Protein AF-A0A958S8V3-F1 (afdb_monomer_lite)

Foldseek 3Di:
DDPQPFDDQADDAPLDDPQWDWDTDRVAIWTWDWDDDPQWIWIFTAHSNGHTPDIFTKHWPDDDDDPVFDKAWDDDDVVQWTWIDTPNDIIIIGGDDD

Secondary structure (DSSP, 8-state):
-----PPPPPPPPTTS-TTPEEEE-SS-EEEEEEEEETTEEEEEEE-TT--EEEEEEEEEEES---TTS-EEEEEEETTTEEEEEETTEEEEEEE---

pLDDT: mean 83.04, std 12.37, range [39.16, 93.0]

Sequence (98 aa):
MSLRATLLSPTKPNNIPEKSQWLSGEGAGSWFFIEFKNDFFLISRFSPTGDIECSGKFKLIDGELDFSKEYNFEHISHCQQVRIKQATAILLFERIND

Structure (mmCIF, N/CA/C/O backbone):
data_AF-A0A958S8V3-F1
#
_entry.id   AF-A0A958S8V3-F1
#
loop_
_atom_site.group_PDB
_atom_site.id
_atom_site.type_symbol
_atom_site.label_atom_id
_atom_site.label_alt_id
_atom_site.label_comp_id
_atom_site.label_asym_id
_atom_site.label_entity_id
_atom_site.label_seq_id
_atom_site.pdbx_PDB_ins_code
_atom_site.Cartn_x
_atom_site.Cartn_y
_atom_site.Cartn_z
_atom_site.occupancy
_atom_site.B_iso_or_equiv
_atom_site.auth_seq_id
_atom_site.auth_comp_id
_atom_site.auth_asym_id
_atom_site.auth_atom_id
_atom_site.pdbx_PDB_model_num
ATOM 1 N N . MET A 1 1 ? 21.649 19.942 3.500 1.00 39.16 1 MET A N 1
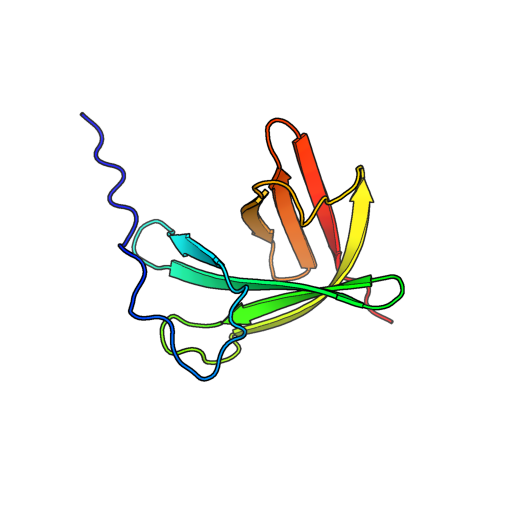ATOM 2 C CA . MET A 1 1 ? 20.274 19.944 2.957 1.00 39.16 1 MET A CA 1
ATOM 3 C C . MET A 1 1 ? 20.038 18.578 2.335 1.00 39.16 1 MET A C 1
ATOM 5 O O . MET A 1 1 ? 20.550 18.331 1.253 1.00 39.16 1 MET A O 1
ATOM 9 N N . SER A 1 2 ? 19.395 17.650 3.047 1.00 39.50 2 SER A N 1
ATOM 10 C CA . SER A 1 2 ? 19.152 16.305 2.509 1.00 39.50 2 SER A CA 1
ATOM 11 C C . SER A 1 2 ? 18.028 16.372 1.480 1.00 39.50 2 SER A C 1
ATOM 13 O O . SER A 1 2 ? 16.856 16.322 1.846 1.00 39.50 2 SER A O 1
ATOM 15 N N . LEU A 1 3 ? 18.380 16.508 0.198 1.00 44.25 3 LEU A N 1
ATOM 16 C CA . LEU A 1 3 ? 17.478 16.129 -0.883 1.00 44.25 3 LEU A CA 1
ATOM 17 C C . LEU A 1 3 ? 17.221 14.630 -0.711 1.00 44.25 3 LEU A C 1
ATOM 19 O O . LEU A 1 3 ? 18.067 13.810 -1.061 1.00 44.25 3 LEU A O 1
ATOM 23 N N . ARG A 1 4 ? 16.072 14.259 -0.144 1.00 47.50 4 ARG A N 1
ATOM 24 C CA . ARG A 1 4 ? 15.543 12.913 -0.349 1.00 47.50 4 ARG A CA 1
ATOM 25 C C . ARG A 1 4 ? 15.243 12.829 -1.839 1.00 47.50 4 ARG A C 1
ATOM 27 O O . ARG A 1 4 ? 14.224 13.338 -2.291 1.00 47.50 4 ARG A O 1
ATOM 34 N N . ALA A 1 5 ? 16.184 12.289 -2.606 1.00 46.69 5 ALA A N 1
ATOM 35 C CA . ALA A 1 5 ? 16.025 12.005 -4.022 1.00 46.69 5 ALA A CA 1
ATOM 36 C C . ALA A 1 5 ? 15.061 10.821 -4.177 1.00 46.69 5 ALA A C 1
ATOM 38 O O . ALA A 1 5 ? 15.434 9.731 -4.597 1.00 46.69 5 ALA A O 1
ATOM 39 N N . THR A 1 6 ? 13.810 11.013 -3.766 1.00 53.94 6 THR A N 1
ATOM 40 C CA . THR A 1 6 ? 12.723 10.122 -4.140 1.00 53.94 6 THR A CA 1
ATOM 41 C C . THR A 1 6 ? 12.594 10.188 -5.652 1.00 53.94 6 THR A C 1
ATOM 43 O O . THR A 1 6 ? 12.453 11.277 -6.212 1.00 53.94 6 THR A O 1
ATOM 46 N N . LEU A 1 7 ? 12.682 9.030 -6.309 1.00 61.66 7 LEU A N 1
ATOM 47 C CA . LEU A 1 7 ? 12.513 8.923 -7.755 1.00 61.66 7 LEU A CA 1
ATOM 48 C C . LEU A 1 7 ? 11.197 9.602 -8.165 1.00 61.66 7 LEU A C 1
ATOM 50 O O . LEU A 1 7 ? 10.158 9.340 -7.546 1.00 61.66 7 LEU A O 1
ATOM 54 N N . LEU A 1 8 ? 11.238 10.452 -9.197 1.00 62.81 8 LEU A N 1
ATOM 55 C CA . LEU A 1 8 ? 10.024 10.970 -9.828 1.00 62.81 8 LEU A CA 1
ATOM 56 C C . LEU A 1 8 ? 9.192 9.786 -10.330 1.00 62.81 8 LEU A C 1
ATOM 58 O O . LEU A 1 8 ? 9.751 8.804 -10.825 1.00 62.81 8 LEU A O 1
ATOM 62 N N . SER A 1 9 ? 7.869 9.869 -10.195 1.00 69.31 9 SER A N 1
ATOM 63 C CA . SER A 1 9 ? 6.991 8.830 -10.725 1.00 69.31 9 SER A CA 1
ATOM 64 C C . SER A 1 9 ? 7.189 8.714 -12.239 1.00 69.31 9 SER A C 1
ATOM 66 O O . SER A 1 9 ? 7.122 9.743 -12.921 1.00 69.31 9 SER A O 1
ATOM 68 N N . PRO A 1 10 ? 7.410 7.507 -12.785 1.00 77.19 10 PRO A N 1
ATOM 69 C CA . PRO A 1 10 ? 7.440 7.295 -14.224 1.00 77.19 10 PRO A CA 1
ATOM 70 C C . PRO A 1 10 ? 6.072 7.631 -14.827 1.00 77.19 10 PRO A C 1
ATOM 72 O O . PRO A 1 10 ? 5.078 7.805 -14.117 1.00 77.19 10 PRO A O 1
ATOM 75 N N . THR A 1 11 ? 5.995 7.703 -16.154 1.00 80.12 11 THR A N 1
ATOM 76 C CA . THR A 1 11 ? 4.701 7.771 -16.837 1.00 80.12 11 THR A CA 1
ATOM 77 C C . THR A 1 11 ? 3.854 6.579 -16.400 1.00 80.12 11 THR A C 1
ATOM 79 O O . THR A 1 11 ? 4.299 5.437 -16.506 1.00 80.12 11 THR A O 1
ATOM 82 N N . LYS A 1 12 ? 2.651 6.849 -15.877 1.00 80.75 12 LYS A N 1
ATOM 83 C CA . LYS A 1 12 ? 1.734 5.800 -15.428 1.00 80.75 12 LYS A CA 1
ATOM 84 C C . LYS A 1 12 ? 1.432 4.869 -16.610 1.00 80.75 12 LYS A C 1
ATOM 86 O O . LYS A 1 12 ? 0.942 5.355 -17.631 1.00 80.75 12 LYS A O 1
ATOM 91 N N . PRO A 1 13 ? 1.734 3.568 -16.508 1.00 84.31 13 PRO A N 1
ATOM 92 C CA . PRO A 1 13 ? 1.460 2.641 -17.591 1.00 84.31 13 PRO A CA 1
ATOM 93 C C . PRO A 1 13 ? -0.052 2.382 -17.698 1.00 84.31 13 PRO A C 1
ATOM 95 O O . PRO A 1 13 ? -0.770 2.375 -16.703 1.00 84.31 13 PRO A O 1
ATOM 98 N N . ASN A 1 14 ? -0.558 2.166 -18.915 1.00 84.31 14 ASN A N 1
ATOM 99 C CA . ASN A 1 14 ? -1.998 1.971 -19.157 1.00 84.31 14 ASN A CA 1
ATOM 100 C C . ASN A 1 14 ? -2.530 0.608 -18.671 1.00 84.31 14 ASN A C 1
ATOM 102 O O . ASN A 1 14 ? -3.731 0.365 -18.712 1.00 84.31 14 ASN A O 1
ATOM 106 N N . ASN A 1 15 ? -1.643 -0.302 -18.260 1.00 85.88 15 ASN A N 1
ATOM 107 C CA . ASN A 1 15 ? -1.990 -1.637 -17.767 1.00 85.88 15 ASN A CA 1
ATOM 108 C C . ASN A 1 15 ? -2.290 -1.668 -16.257 1.00 85.88 15 ASN A C 1
ATOM 110 O O . ASN A 1 15 ? -2.700 -2.718 -15.764 1.00 85.88 15 ASN A O 1
ATOM 114 N N . ILE A 1 16 ? -2.098 -0.561 -15.528 1.00 89.31 16 ILE A N 1
ATOM 115 C CA . ILE A 1 16 ? -2.420 -0.482 -14.100 1.00 89.31 16 ILE A CA 1
ATOM 116 C C . ILE A 1 16 ? -3.673 0.360 -13.852 1.00 89.31 16 ILE A C 1
ATOM 118 O O . ILE A 1 16 ? -3.977 1.269 -14.627 1.00 89.31 16 ILE A O 1
ATOM 122 N N . PRO A 1 17 ? -4.392 0.117 -12.744 1.00 88.38 17 PRO A N 1
ATOM 123 C CA . PRO A 1 17 ? -5.574 0.899 -12.403 1.00 88.38 17 PRO A CA 1
ATOM 124 C C . PRO A 1 17 ? -5.276 2.396 -12.251 1.00 88.38 17 PRO A C 1
ATOM 126 O O . PRO A 1 17 ? -4.250 2.784 -11.687 1.00 88.38 17 PRO A O 1
ATOM 129 N N . GLU A 1 18 ? -6.211 3.258 -12.655 1.00 83.62 18 GLU A N 1
ATOM 130 C CA . GLU A 1 18 ? -6.021 4.717 -12.614 1.00 83.62 18 GLU A CA 1
ATOM 131 C C . GLU A 1 18 ? -5.775 5.260 -11.201 1.00 83.62 18 GLU A C 1
ATOM 133 O O . GLU A 1 18 ? -4.973 6.180 -11.023 1.00 83.62 18 GLU A O 1
ATOM 138 N N . LYS A 1 19 ? -6.394 4.648 -10.183 1.00 85.38 19 LYS A N 1
ATOM 139 C CA . LYS A 1 19 ? -6.212 5.017 -8.769 1.00 85.38 19 LYS A CA 1
ATOM 140 C C . LYS A 1 19 ? -4.892 4.512 -8.169 1.00 85.38 19 LYS A C 1
ATOM 142 O O . LYS A 1 19 ? -4.682 4.661 -6.970 1.00 85.38 19 LYS A O 1
ATOM 147 N N . SER A 1 20 ? -4.011 3.910 -8.972 1.00 88.25 20 SER A N 1
ATOM 148 C CA . SER A 1 20 ? -2.688 3.498 -8.506 1.00 88.25 20 SER A CA 1
ATOM 149 C C . SER A 1 20 ? -1.852 4.718 -8.121 1.00 88.25 20 SER A C 1
ATOM 151 O O . SER A 1 20 ? -1.726 5.677 -8.891 1.00 88.25 20 SER A O 1
ATOM 153 N N . GLN A 1 21 ? -1.263 4.656 -6.934 1.00 87.94 21 GLN A N 1
ATOM 154 C CA . GLN A 1 21 ? -0.371 5.657 -6.372 1.00 87.94 21 GLN A CA 1
ATOM 155 C C . GLN A 1 21 ? 1.080 5.222 -6.543 1.00 87.94 21 GLN A C 1
ATOM 157 O O . GLN A 1 21 ? 1.412 4.051 -6.372 1.00 87.94 21 GLN A O 1
ATOM 162 N N . TRP A 1 22 ? 1.956 6.162 -6.881 1.00 87.25 22 TRP A N 1
ATOM 163 C CA . TRP A 1 22 ? 3.386 5.889 -6.936 1.00 87.25 22 TRP A CA 1
ATOM 164 C C . TRP A 1 22 ? 3.985 6.012 -5.541 1.00 87.25 22 TRP A C 1
ATOM 166 O O . TRP A 1 22 ? 3.878 7.066 -4.916 1.00 87.25 22 TRP A O 1
ATOM 176 N N . LEU A 1 23 ? 4.648 4.957 -5.076 1.00 85.50 23 LEU A N 1
ATOM 177 C CA . LEU A 1 23 ? 5.463 5.011 -3.873 1.00 85.50 23 LEU A CA 1
ATOM 178 C C . LEU A 1 23 ? 6.934 5.023 -4.279 1.00 85.50 23 LEU A C 1
ATOM 180 O O . LEU A 1 23 ? 7.482 4.013 -4.734 1.00 85.50 23 LEU A O 1
ATOM 184 N N . SER A 1 24 ? 7.566 6.180 -4.109 1.00 79.06 24 SER A N 1
ATOM 185 C CA . SER A 1 24 ? 9.003 6.339 -4.302 1.00 79.06 24 SER A CA 1
ATOM 186 C C . SER A 1 24 ? 9.760 5.754 -3.109 1.00 79.06 24 SER A C 1
ATOM 188 O O . SER A 1 24 ? 9.587 6.206 -1.980 1.00 79.06 24 SER A O 1
ATOM 190 N N . GLY A 1 25 ? 10.632 4.785 -3.359 1.00 68.00 25 GLY A N 1
ATOM 191 C CA . GLY A 1 25 ? 11.658 4.327 -2.426 1.00 68.00 25 GLY A CA 1
ATOM 192 C C . GLY A 1 25 ? 13.021 4.975 -2.698 1.00 68.00 25 GLY A C 1
ATOM 193 O O . GLY A 1 25 ? 13.193 5.790 -3.611 1.00 68.00 25 GLY A O 1
ATOM 194 N N . GLU A 1 26 ? 14.014 4.601 -1.893 1.00 57.84 26 GLU A N 1
ATOM 195 C CA . GLU A 1 26 ? 15.407 5.024 -2.060 1.00 57.84 26 GLU A CA 1
ATOM 196 C C . GLU A 1 26 ? 16.051 4.240 -3.218 1.00 57.84 26 GLU A C 1
ATOM 198 O O . GLU A 1 26 ? 16.532 3.124 -3.047 1.00 57.84 26 GLU A O 1
ATOM 203 N N . GLY A 1 27 ? 16.003 4.806 -4.430 1.00 60.22 27 GLY A N 1
ATOM 204 C CA . GLY A 1 27 ? 16.617 4.237 -5.642 1.00 60.22 27 GLY A CA 1
ATOM 205 C C . GLY A 1 27 ? 15.702 3.365 -6.514 1.00 60.22 27 GLY A C 1
ATOM 206 O O . GLY A 1 27 ? 16.075 3.030 -7.635 1.00 60.22 27 GLY A O 1
ATOM 207 N N . ALA A 1 28 ? 14.491 3.051 -6.056 1.00 71.94 28 ALA A N 1
ATOM 208 C CA . ALA A 1 28 ? 13.461 2.353 -6.828 1.00 71.94 28 ALA A CA 1
ATOM 209 C C . ALA A 1 28 ? 12.072 2.837 -6.403 1.00 71.94 28 ALA A C 1
ATOM 211 O O . ALA A 1 28 ? 11.923 3.427 -5.340 1.00 71.94 28 ALA A O 1
ATOM 212 N N . GLY A 1 29 ? 11.043 2.585 -7.204 1.00 82.50 29 GLY A N 1
ATOM 213 C CA . GLY A 1 29 ? 9.661 2.841 -6.807 1.00 82.50 29 GLY A CA 1
ATOM 214 C C . GLY A 1 29 ? 8.718 1.816 -7.410 1.00 82.50 29 GLY A C 1
ATOM 215 O O . GLY A 1 29 ? 9.091 1.046 -8.298 1.00 82.50 29 GLY A O 1
ATOM 216 N N . SER A 1 30 ? 7.502 1.764 -6.890 1.00 89.06 30 SER A N 1
ATOM 217 C CA . SER A 1 30 ? 6.474 0.848 -7.375 1.00 89.06 30 SER A CA 1
ATOM 218 C C . SER A 1 30 ? 5.117 1.527 -7.332 1.00 89.06 30 SER A C 1
ATOM 220 O O . SER A 1 30 ? 4.867 2.415 -6.513 1.00 89.06 30 SER A O 1
ATOM 222 N N . TRP A 1 31 ? 4.233 1.097 -8.220 1.00 90.69 31 TRP A N 1
ATOM 223 C CA . TRP A 1 31 ? 2.845 1.517 -8.206 1.00 90.69 31 TRP A CA 1
ATOM 224 C C . TRP A 1 31 ? 2.061 0.653 -7.229 1.00 90.69 31 TRP A C 1
ATOM 226 O O . TRP A 1 31 ? 2.167 -0.570 -7.239 1.00 90.69 31 TRP A O 1
ATOM 236 N N . PHE A 1 32 ? 1.249 1.288 -6.401 1.00 90.50 32 PHE A N 1
ATOM 237 C CA . PHE A 1 32 ? 0.398 0.635 -5.425 1.00 90.50 32 PHE A CA 1
ATOM 238 C C . PHE A 1 32 ? -1.050 0.975 -5.689 1.00 90.50 32 PHE A C 1
ATOM 240 O O . PHE A 1 32 ? -1.424 2.136 -5.811 1.00 90.50 32 PHE A O 1
ATOM 247 N N . PHE A 1 33 ? -1.873 -0.054 -5.754 1.00 92.06 33 PHE A N 1
ATOM 248 C CA . PHE A 1 33 ? -3.305 0.066 -5.907 1.00 92.06 33 PHE A CA 1
ATOM 249 C C . PHE A 1 33 ? -3.986 -0.541 -4.698 1.00 92.06 33 PHE A C 1
ATOM 251 O O . PHE A 1 33 ? -3.611 -1.627 -4.260 1.00 92.06 33 PHE A O 1
ATOM 258 N N . ILE A 1 34 ? -4.999 0.152 -4.196 1.00 90.81 34 ILE A N 1
ATOM 259 C CA . ILE A 1 34 ? -5.910 -0.355 -3.182 1.00 90.81 34 ILE A CA 1
ATOM 260 C C . ILE A 1 34 ? -7.342 -0.154 -3.655 1.00 90.81 34 ILE A C 1
ATOM 262 O O . ILE A 1 34 ? -7.721 0.925 -4.112 1.00 90.81 34 ILE A O 1
ATOM 266 N N . GLU A 1 35 ? -8.141 -1.201 -3.515 1.00 91.19 35 GLU A N 1
ATOM 267 C CA . GLU A 1 35 ? -9.565 -1.177 -3.806 1.00 91.19 35 GLU A CA 1
ATOM 268 C C . GLU A 1 35 ? -10.330 -1.914 -2.718 1.00 91.19 35 GLU A C 1
ATOM 270 O O . GLU A 1 35 ? -9.955 -3.012 -2.320 1.00 91.19 35 GLU A O 1
ATOM 275 N N . PHE A 1 36 ? -11.419 -1.322 -2.242 1.00 89.75 36 PHE A N 1
ATOM 276 C CA . PHE A 1 36 ? -12.324 -2.001 -1.328 1.00 89.75 36 PHE A CA 1
ATOM 277 C C . PHE A 1 36 ? -13.320 -2.866 -2.109 1.00 89.75 36 PHE A C 1
ATOM 279 O O . PHE A 1 36 ? -14.028 -2.382 -2.993 1.00 89.75 36 PHE A O 1
ATOM 286 N N . LYS A 1 37 ? -13.356 -4.158 -1.783 1.00 89.62 37 LYS A N 1
ATOM 287 C CA . LYS A 1 37 ? -14.159 -5.209 -2.414 1.00 89.62 37 LYS A CA 1
ATOM 288 C C . LYS A 1 37 ? -14.978 -5.919 -1.342 1.00 89.62 37 LYS A C 1
ATOM 290 O O . LYS A 1 37 ? -14.466 -6.798 -0.652 1.00 89.62 37 LYS A O 1
ATOM 295 N N . ASN A 1 38 ? -16.262 -5.577 -1.266 1.00 85.06 38 ASN A N 1
ATOM 296 C CA . ASN A 1 38 ? -17.267 -6.156 -0.370 1.00 85.06 38 ASN A CA 1
ATOM 297 C C . ASN A 1 38 ? -16.917 -6.049 1.131 1.00 85.06 38 ASN A C 1
ATOM 299 O O . ASN A 1 38 ? -17.528 -5.241 1.815 1.00 85.06 38 ASN A O 1
ATOM 303 N N . ASP A 1 39 ? -15.961 -6.847 1.620 1.00 88.25 39 ASP A N 1
ATOM 304 C CA . ASP A 1 39 ? -15.503 -6.898 3.025 1.00 88.25 39 ASP A CA 1
ATOM 305 C C . ASP A 1 39 ? -13.971 -6.785 3.171 1.00 88.25 39 ASP A C 1
ATOM 307 O O . ASP A 1 39 ? -13.445 -6.663 4.275 1.00 88.25 39 ASP A O 1
ATOM 311 N N . PHE A 1 40 ? -13.224 -6.835 2.065 1.00 91.06 40 PHE A N 1
ATOM 312 C CA . PHE A 1 40 ? -11.764 -6.830 2.081 1.00 91.06 40 PHE A CA 1
ATOM 313 C C . PHE A 1 40 ? -11.184 -5.769 1.152 1.00 91.06 40 PHE A C 1
ATOM 315 O O . PHE A 1 40 ? -11.813 -5.308 0.205 1.00 91.06 40 PHE A O 1
ATOM 322 N N . PHE A 1 41 ? -9.938 -5.404 1.406 1.00 91.81 41 PHE A N 1
ATOM 323 C CA . PHE A 1 41 ? -9.149 -4.499 0.591 1.00 91.81 41 PHE A CA 1
ATOM 324 C C . PHE A 1 41 ? -8.223 -5.309 -0.306 1.00 91.81 41 PHE A C 1
ATOM 326 O O . PHE A 1 41 ? -7.402 -6.095 0.159 1.00 91.81 41 PHE A O 1
ATOM 333 N N . LEU A 1 42 ? -8.346 -5.134 -1.612 1.00 91.56 42 LEU A N 1
ATOM 334 C CA . LEU A 1 42 ? -7.433 -5.715 -2.578 1.00 91.56 42 LEU A CA 1
ATOM 335 C C . LEU A 1 42 ? -6.271 -4.749 -2.772 1.00 91.56 42 LEU A C 1
ATOM 337 O O . LEU A 1 42 ? -6.462 -3.654 -3.298 1.00 91.56 42 LEU A O 1
ATOM 341 N N . ILE A 1 43 ? -5.079 -5.149 -2.330 1.00 91.62 43 ILE A N 1
ATOM 342 C CA . ILE A 1 43 ? -3.867 -4.341 -2.464 1.00 91.62 43 ILE A CA 1
ATOM 343 C C . ILE A 1 43 ? -2.951 -5.021 -3.471 1.00 91.62 43 ILE A C 1
ATOM 345 O O . ILE A 1 43 ? -2.598 -6.193 -3.317 1.00 91.62 43 ILE A O 1
ATOM 349 N N . SER A 1 44 ? -2.585 -4.284 -4.517 1.00 91.38 44 SER A N 1
ATOM 350 C CA . SER A 1 44 ? -1.708 -4.758 -5.585 1.00 91.38 44 SER A CA 1
ATOM 351 C C . SER A 1 44 ? -0.520 -3.822 -5.765 1.00 91.38 44 SER A C 1
ATOM 353 O O . SER A 1 44 ? -0.670 -2.604 -5.797 1.00 91.38 44 SER A O 1
ATOM 355 N N . ARG A 1 45 ? 0.665 -4.411 -5.880 1.00 90.94 45 ARG A N 1
ATOM 356 C CA . ARG A 1 45 ? 1.921 -3.767 -6.231 1.00 90.94 45 ARG A CA 1
ATOM 357 C C . ARG A 1 45 ? 2.226 -4.068 -7.685 1.00 90.94 45 ARG A C 1
ATOM 359 O O . ARG A 1 45 ? 2.273 -5.237 -8.068 1.00 90.94 45 ARG A O 1
ATOM 366 N N . PHE A 1 46 ? 2.515 -3.025 -8.440 1.00 90.56 46 PHE A N 1
ATOM 367 C CA . PHE A 1 46 ? 2.987 -3.121 -9.803 1.00 90.56 46 PHE A CA 1
ATOM 368 C C . PHE A 1 46 ? 4.375 -2.502 -9.928 1.00 90.56 46 PHE A C 1
ATOM 370 O O . PHE A 1 46 ? 4.708 -1.511 -9.270 1.00 90.56 46 PHE A O 1
ATOM 377 N N . SER A 1 47 ? 5.178 -3.088 -10.799 1.00 88.25 47 SER A N 1
ATOM 378 C CA . SER A 1 47 ? 6.464 -2.561 -11.223 1.00 88.25 47 SER A CA 1
ATOM 379 C C . SER A 1 47 ? 6.306 -1.203 -11.923 1.00 88.25 47 SER A C 1
ATOM 381 O O . SER A 1 47 ? 5.207 -0.854 -12.354 1.00 88.25 47 SER A O 1
ATOM 383 N N . PRO A 1 48 ? 7.387 -0.418 -12.085 1.00 86.06 48 PRO A N 1
ATOM 384 C CA . PRO A 1 48 ? 7.368 0.850 -12.827 1.00 86.06 48 PRO A CA 1
ATOM 385 C C . PRO A 1 48 ? 6.785 0.738 -14.244 1.00 86.06 48 PRO A C 1
ATOM 387 O O . PRO A 1 48 ? 6.192 1.690 -14.744 1.00 86.06 48 PRO A O 1
ATOM 390 N N . THR A 1 49 ? 6.943 -0.434 -14.861 1.00 86.44 49 THR A N 1
ATOM 391 C CA . THR A 1 49 ? 6.424 -0.838 -16.178 1.00 86.44 49 THR A CA 1
ATOM 392 C C . 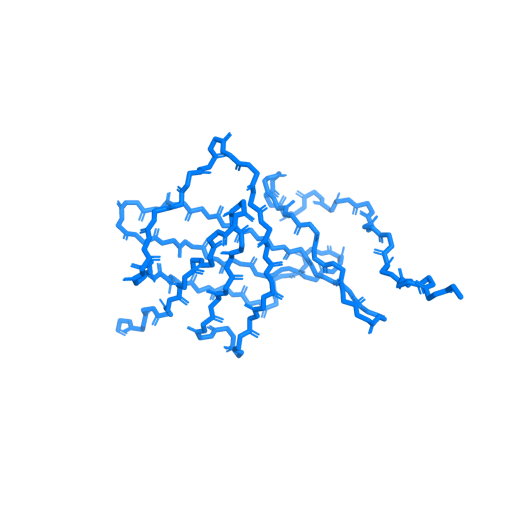THR A 1 49 ? 4.968 -1.313 -16.148 1.00 86.44 49 THR A C 1
ATOM 394 O O . THR A 1 49 ? 4.333 -1.442 -17.193 1.00 86.44 49 THR A O 1
ATOM 397 N N . GLY A 1 50 ? 4.423 -1.541 -14.951 1.00 86.50 50 GLY A N 1
ATOM 398 C CA . GLY A 1 50 ? 3.046 -1.953 -14.710 1.00 86.50 50 GLY A CA 1
ATOM 399 C C . GLY A 1 50 ? 2.818 -3.462 -14.599 1.00 86.50 50 GLY A C 1
ATOM 400 O O . GLY A 1 50 ? 1.675 -3.905 -14.536 1.00 86.50 50 GLY A O 1
ATOM 401 N N . ASP A 1 51 ? 3.883 -4.257 -14.538 1.00 88.38 51 ASP A N 1
ATOM 402 C CA . ASP A 1 51 ? 3.797 -5.691 -14.248 1.00 88.38 51 ASP A CA 1
ATOM 403 C C . ASP A 1 51 ? 3.370 -5.937 -12.796 1.00 88.38 51 ASP A C 1
ATOM 405 O O . ASP A 1 51 ? 3.854 -5.262 -11.891 1.00 88.38 51 ASP A O 1
ATOM 409 N N . ILE A 1 52 ? 2.476 -6.899 -12.545 1.00 89.81 52 ILE A N 1
ATOM 410 C CA . ILE A 1 52 ? 2.063 -7.259 -11.179 1.00 89.81 52 ILE A CA 1
ATOM 411 C C . ILE A 1 52 ? 3.230 -7.934 -10.456 1.00 89.81 52 ILE A C 1
ATOM 413 O O . ILE A 1 52 ? 3.625 -9.046 -10.788 1.00 89.81 52 ILE A O 1
ATOM 417 N N . GLU A 1 53 ? 3.719 -7.278 -9.409 1.00 88.88 53 GLU A N 1
ATOM 418 C CA . GLU A 1 53 ? 4.767 -7.787 -8.522 1.00 88.88 53 GLU A CA 1
ATOM 419 C C . GLU A 1 53 ? 4.175 -8.554 -7.343 1.00 88.88 53 GLU A C 1
ATOM 421 O O . GLU A 1 53 ? 4.693 -9.580 -6.911 1.00 88.88 53 GLU A O 1
ATOM 426 N N . CYS A 1 54 ? 3.093 -8.025 -6.772 1.00 86.38 54 CYS A N 1
ATOM 427 C CA . CYS A 1 54 ? 2.344 -8.723 -5.743 1.00 86.38 54 CYS A CA 1
ATOM 428 C C . CYS A 1 54 ? 0.883 -8.300 -5.763 1.00 86.38 54 CYS A C 1
ATOM 430 O O . CYS A 1 54 ? 0.580 -7.129 -5.945 1.00 86.38 54 CYS A O 1
ATOM 432 N N . SER A 1 55 ? -0.028 -9.229 -5.513 1.00 89.56 55 SER A N 1
ATOM 433 C CA . SER A 1 55 ? -1.435 -8.924 -5.282 1.00 89.56 55 SER A CA 1
ATOM 434 C C . SER A 1 55 ? -1.949 -9.805 -4.154 1.00 89.56 55 SER A C 1
ATOM 436 O O . SER A 1 55 ? -1.618 -10.991 -4.080 1.00 89.56 55 SER A O 1
ATOM 438 N N . GLY A 1 56 ? -2.720 -9.217 -3.246 1.00 90.56 56 GLY A N 1
ATOM 439 C CA . GLY A 1 56 ? -3.283 -9.922 -2.105 1.00 90.56 56 GLY A CA 1
ATOM 440 C C . GLY A 1 56 ? -4.587 -9.297 -1.635 1.00 90.56 56 GLY A C 1
ATOM 441 O O . GLY A 1 56 ? -4.879 -8.129 -1.902 1.00 90.56 56 GLY A O 1
ATOM 442 N N . LYS A 1 57 ? -5.374 -10.101 -0.919 1.00 93.00 57 LYS A N 1
ATOM 443 C CA . LYS A 1 57 ? -6.540 -9.633 -0.175 1.00 93.00 57 LYS A CA 1
ATOM 444 C C . LYS A 1 57 ? -6.094 -9.298 1.240 1.00 93.00 57 LYS A C 1
ATOM 446 O O . LYS A 1 57 ? -5.404 -10.094 1.873 1.00 93.00 57 LYS A O 1
ATOM 451 N N . PHE A 1 58 ? -6.497 -8.143 1.731 1.00 92.31 58 PHE A N 1
ATOM 452 C CA . PHE A 1 58 ? -6.135 -7.638 3.040 1.00 92.31 58 PHE A CA 1
ATOM 453 C C . PHE A 1 58 ? -7.380 -7.199 3.792 1.00 92.31 58 PHE A C 1
ATOM 455 O O . PHE A 1 58 ? -8.347 -6.731 3.196 1.00 92.31 58 PHE A O 1
ATOM 462 N N . LYS A 1 59 ? -7.351 -7.318 5.111 1.00 92.62 59 LYS A N 1
ATOM 463 C CA . LYS A 1 59 ? -8.375 -6.776 5.993 1.00 92.62 59 LYS A CA 1
ATOM 464 C C . LYS A 1 59 ? -7.772 -5.646 6.811 1.00 92.62 59 LYS A C 1
ATOM 466 O O . LYS A 1 59 ? -6.629 -5.741 7.255 1.00 92.62 59 LYS A O 1
ATOM 471 N N . LEU A 1 60 ? -8.533 -4.567 6.956 1.00 91.75 60 LEU A N 1
ATOM 472 C CA . LEU A 1 60 ? -8.177 -3.472 7.844 1.00 91.75 60 LEU A CA 1
ATOM 473 C C . LEU A 1 60 ? -8.386 -3.947 9.282 1.00 91.75 60 LEU A C 1
ATOM 475 O O . LEU A 1 60 ? -9.480 -4.391 9.627 1.00 91.75 60 LEU A O 1
ATOM 479 N N . ILE A 1 61 ? -7.320 -3.913 10.073 1.00 89.19 61 ILE A N 1
ATOM 480 C CA . ILE A 1 61 ? -7.329 -4.407 11.454 1.00 89.19 61 ILE A CA 1
ATOM 481 C C . ILE A 1 61 ? -7.646 -3.287 12.434 1.00 89.19 61 ILE A C 1
ATOM 483 O O . ILE A 1 61 ? -8.319 -3.522 13.432 1.00 89.19 61 ILE A O 1
ATOM 487 N N . ASP A 1 62 ? -7.184 -2.074 12.130 1.00 82.50 62 ASP A N 1
ATOM 488 C CA . ASP A 1 62 ? -7.371 -0.909 12.984 1.00 82.50 62 ASP A CA 1
ATOM 489 C C . ASP A 1 62 ? -7.597 0.359 12.153 1.00 82.50 62 AS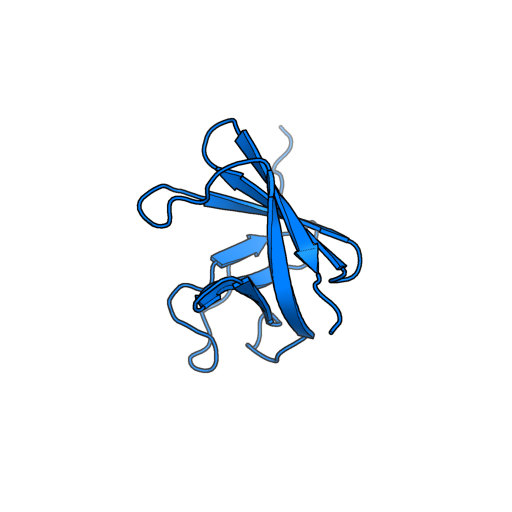P A C 1
ATOM 491 O O . ASP A 1 62 ? -6.843 0.652 11.217 1.00 82.50 62 ASP A O 1
ATOM 495 N N . GLY A 1 63 ? -8.649 1.096 12.514 1.00 83.38 63 GLY A N 1
ATOM 496 C CA . GLY A 1 63 ? -9.071 2.339 11.875 1.00 83.38 63 GLY A CA 1
ATOM 497 C C . GLY A 1 63 ? -10.083 2.164 10.740 1.00 83.38 63 GLY A C 1
ATOM 498 O O . GLY A 1 63 ? -10.686 1.109 10.557 1.00 83.38 63 GLY A O 1
ATOM 499 N N . GLU A 1 64 ? -10.272 3.237 9.975 1.00 84.56 64 GLU A N 1
ATOM 500 C CA . GLU A 1 64 ? -11.148 3.291 8.806 1.00 84.56 64 GLU A CA 1
ATOM 501 C C . GLU A 1 64 ? -10.404 4.012 7.677 1.00 84.56 64 GLU A C 1
ATOM 503 O O . GLU A 1 64 ? -9.750 5.029 7.913 1.00 84.56 64 GLU A O 1
ATOM 508 N N . LEU A 1 65 ? -10.456 3.462 6.461 1.00 86.38 65 LEU A N 1
ATOM 509 C CA . LEU A 1 65 ? -9.831 4.075 5.291 1.00 86.38 65 LEU A CA 1
ATOM 510 C C . LEU A 1 65 ? -10.866 4.884 4.507 1.00 86.38 65 LEU A C 1
ATOM 512 O O . LEU A 1 65 ? -11.687 4.323 3.782 1.00 86.38 65 LEU A O 1
ATOM 516 N N . ASP A 1 66 ? -10.757 6.208 4.571 1.00 87.81 66 ASP A N 1
ATOM 517 C CA . ASP A 1 66 ? -11.558 7.110 3.746 1.00 87.81 66 ASP A CA 1
ATOM 518 C C . ASP A 1 66 ? -10.913 7.310 2.365 1.00 87.81 66 ASP A C 1
ATOM 520 O O . ASP A 1 66 ? -9.962 8.079 2.230 1.00 87.81 66 ASP A O 1
ATOM 524 N N . PHE A 1 67 ? -11.450 6.707 1.300 1.00 84.75 67 PHE A N 1
ATOM 525 C CA . PHE A 1 67 ? -10.969 6.978 -0.070 1.00 84.75 67 PHE A CA 1
ATOM 526 C C . PHE A 1 67 ? -11.222 8.420 -0.543 1.00 84.75 67 PHE A C 1
ATOM 528 O O . PHE A 1 67 ? -10.641 8.844 -1.540 1.00 84.75 67 PHE A O 1
ATOM 535 N N . SER A 1 68 ? -12.081 9.167 0.157 1.00 87.31 68 SER A N 1
ATOM 536 C CA . SER A 1 68 ? -12.328 10.595 -0.084 1.00 87.31 68 SER A CA 1
ATOM 537 C C . SER A 1 68 ? -11.214 11.495 0.461 1.00 87.31 68 SER A C 1
ATOM 539 O O . SER A 1 68 ? -11.152 12.668 0.098 1.00 87.31 68 SER A O 1
ATOM 541 N N . LYS A 1 69 ? -10.355 10.976 1.347 1.00 86.94 69 LYS A N 1
ATOM 542 C CA . LYS A 1 69 ? -9.227 11.706 1.936 1.00 86.94 69 LYS A CA 1
ATOM 543 C C . LYS A 1 69 ? -7.916 11.267 1.300 1.00 86.94 69 LYS A C 1
ATOM 545 O O . LYS A 1 69 ? -7.787 10.154 0.796 1.00 86.94 69 LYS A O 1
ATOM 550 N N . GLU A 1 70 ? -6.911 12.129 1.385 1.00 86.44 70 GLU A N 1
ATOM 551 C CA . GLU A 1 70 ? -5.556 11.786 0.966 1.00 86.44 70 GLU A CA 1
ATOM 552 C C . GLU A 1 70 ? -4.982 10.685 1.869 1.00 86.44 70 GLU A C 1
ATOM 554 O O . GLU A 1 70 ? -4.966 10.793 3.098 1.00 86.44 70 GLU A O 1
ATOM 559 N N . TYR A 1 71 ? -4.503 9.614 1.248 1.00 89.88 71 TYR A N 1
ATOM 560 C CA . TYR A 1 71 ? -3.819 8.508 1.904 1.00 89.88 71 TYR A CA 1
ATOM 561 C C . TYR A 1 71 ? -2.550 8.177 1.127 1.00 89.88 71 TYR A C 1
ATOM 563 O O . TYR A 1 71 ? -2.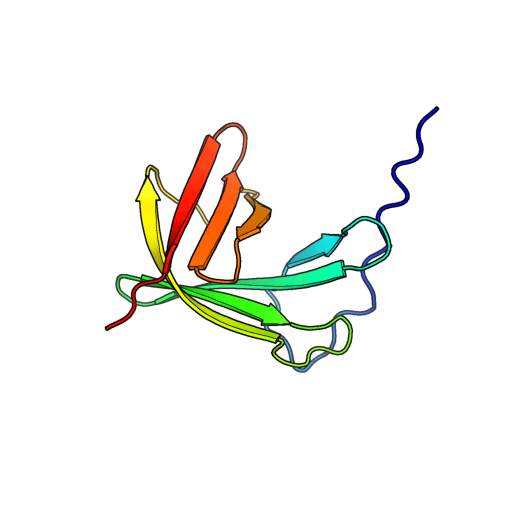502 8.369 -0.087 1.00 89.88 71 TYR A O 1
ATOM 571 N N . ASN A 1 72 ? -1.536 7.682 1.831 1.00 87.56 72 ASN A N 1
ATOM 572 C CA . ASN A 1 72 ? -0.244 7.325 1.261 1.00 87.56 72 ASN A CA 1
ATOM 573 C C . ASN A 1 72 ? 0.193 5.959 1.778 1.00 87.56 72 ASN A C 1
ATOM 575 O O . ASN A 1 72 ? 0.127 5.687 2.977 1.00 87.56 72 ASN A O 1
ATOM 579 N N . PHE A 1 73 ? 0.685 5.107 0.887 1.00 88.50 73 PHE A N 1
ATOM 580 C CA . PHE A 1 73 ? 1.357 3.880 1.300 1.00 88.50 73 PHE A CA 1
ATOM 581 C C . PHE A 1 73 ? 2.670 4.233 2.006 1.00 88.50 73 PHE A C 1
ATOM 583 O O . PHE A 1 73 ? 3.440 5.040 1.500 1.00 88.50 73 PHE A O 1
ATOM 590 N N . GLU A 1 74 ? 2.927 3.655 3.178 1.00 85.50 74 GLU A N 1
ATOM 591 C CA . GLU A 1 74 ? 4.186 3.871 3.905 1.00 85.50 74 GLU A CA 1
ATOM 592 C C . GLU A 1 74 ? 5.114 2.666 3.787 1.00 85.50 74 GLU A C 1
ATOM 594 O O . GLU A 1 74 ? 6.289 2.806 3.459 1.00 85.50 74 GLU A O 1
ATOM 599 N N . HIS A 1 75 ? 4.599 1.471 4.078 1.00 81.31 75 HIS A N 1
ATOM 600 C CA . HIS A 1 75 ? 5.439 0.285 4.178 1.00 81.31 75 HIS A CA 1
ATOM 601 C C . HIS A 1 75 ? 4.663 -0.993 3.891 1.00 81.31 75 HIS A C 1
ATOM 603 O O . HIS A 1 75 ? 3.495 -1.124 4.262 1.00 81.31 75 HIS A O 1
ATOM 609 N N . ILE A 1 76 ? 5.341 -1.963 3.275 1.00 81.38 76 ILE A N 1
ATOM 610 C CA . ILE A 1 76 ? 4.782 -3.280 2.984 1.00 81.38 76 ILE A CA 1
ATOM 611 C C . ILE A 1 76 ? 5.778 -4.352 3.389 1.00 81.38 76 ILE A C 1
ATOM 613 O O . ILE A 1 76 ? 6.847 -4.490 2.799 1.00 81.38 76 ILE A O 1
ATOM 617 N N . SER A 1 77 ? 5.387 -5.156 4.368 1.00 80.69 77 SER A N 1
ATOM 618 C CA . SER A 1 77 ? 6.189 -6.265 4.868 1.00 80.69 77 SER A CA 1
ATOM 619 C C . SER A 1 77 ? 5.806 -7.535 4.115 1.00 80.69 77 SER A C 1
ATOM 621 O O . SER A 1 77 ? 4.767 -8.135 4.389 1.00 80.69 77 SER A O 1
ATOM 623 N N . HIS A 1 78 ? 6.626 -7.931 3.136 1.00 81.50 78 HIS A N 1
ATOM 624 C CA . HIS A 1 78 ? 6.532 -9.223 2.430 1.00 81.50 78 HIS A CA 1
ATOM 625 C C . HIS A 1 78 ? 5.169 -9.489 1.763 1.00 81.50 78 HIS A C 1
ATOM 627 O O . HIS A 1 78 ? 4.780 -10.637 1.573 1.00 81.50 78 HIS A O 1
ATOM 633 N N . CYS A 1 79 ? 4.414 -8.436 1.430 1.00 79.06 79 CYS A N 1
ATOM 634 C CA . CYS A 1 79 ? 3.044 -8.561 0.928 1.00 79.06 79 CYS A CA 1
ATOM 635 C C . CYS A 1 79 ? 2.116 -9.359 1.872 1.00 79.06 79 CYS A C 1
ATOM 637 O O . CYS A 1 79 ? 1.160 -9.995 1.432 1.00 79.06 79 CYS A O 1
ATOM 639 N N . GLN A 1 80 ? 2.429 -9.341 3.170 1.00 85.56 80 GLN A N 1
ATOM 640 C CA . GLN A 1 80 ? 1.614 -9.902 4.245 1.00 85.56 80 GLN A CA 1
ATOM 641 C C . GLN A 1 80 ? 0.978 -8.800 5.083 1.00 85.56 80 GLN A C 1
ATOM 643 O O . GLN A 1 80 ? -0.156 -8.942 5.518 1.00 85.56 80 GLN A O 1
ATOM 648 N N . GLN A 1 81 ? 1.680 -7.685 5.275 1.00 89.06 81 GLN A N 1
ATOM 649 C CA . GLN A 1 81 ? 1.151 -6.531 5.992 1.00 89.06 81 GLN A CA 1
ATOM 650 C C . GLN A 1 81 ? 1.422 -5.258 5.204 1.00 89.06 81 GLN A C 1
ATOM 652 O O . GLN A 1 81 ? 2.518 -5.080 4.666 1.00 89.06 81 GLN A O 1
ATOM 657 N N . VAL A 1 82 ? 0.430 -4.376 5.146 1.00 90.00 82 VAL A N 1
ATOM 658 C CA . VAL A 1 82 ? 0.505 -3.085 4.461 1.00 90.00 82 VAL A CA 1
ATOM 659 C C . VAL A 1 82 ? 0.134 -1.990 5.449 1.00 90.00 82 VAL 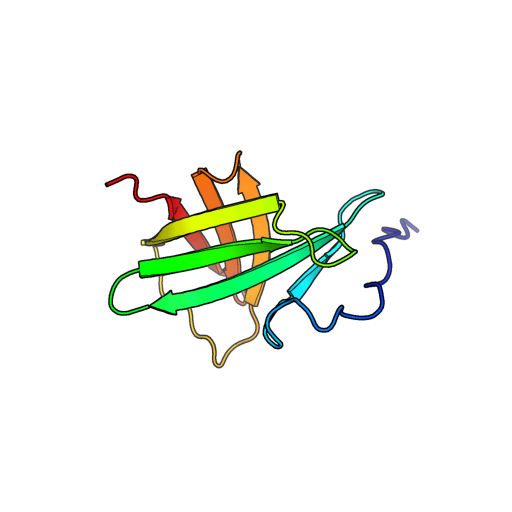A C 1
ATOM 661 O O . VAL A 1 82 ? -0.851 -2.098 6.174 1.00 90.00 82 VAL A O 1
ATOM 664 N N . ARG A 1 83 ? 0.939 -0.930 5.487 1.00 91.00 83 ARG A N 1
ATOM 665 C CA . ARG A 1 83 ? 0.690 0.261 6.296 1.00 91.00 83 ARG A CA 1
ATOM 666 C C . ARG A 1 83 ? 0.361 1.418 5.378 1.00 91.00 83 ARG A C 1
ATOM 668 O O . ARG A 1 83 ? 1.172 1.773 4.519 1.00 91.00 83 ARG A O 1
ATOM 675 N N . ILE A 1 84 ? -0.815 1.995 5.575 1.00 90.88 84 ILE A N 1
ATOM 676 C CA . ILE A 1 84 ? -1.257 3.182 4.851 1.00 90.88 84 ILE A CA 1
ATOM 677 C C . ILE A 1 84 ? -1.398 4.305 5.860 1.00 90.88 84 ILE A C 1
ATOM 679 O O . ILE A 1 84 ? -2.118 4.187 6.847 1.00 90.88 84 ILE A O 1
ATOM 683 N N . LYS A 1 85 ? -0.706 5.407 5.609 1.00 90.25 85 LYS A N 1
ATOM 684 C CA . LYS A 1 85 ? -0.834 6.619 6.396 1.00 90.25 85 LYS A CA 1
ATOM 685 C C . LYS A 1 85 ? -1.937 7.482 5.811 1.00 90.25 85 LYS A C 1
ATOM 687 O O . LYS A 1 85 ? -1.857 7.897 4.655 1.00 90.25 85 LYS A O 1
ATOM 692 N N . GLN A 1 86 ? -2.937 7.789 6.621 1.00 90.94 86 GLN A N 1
ATOM 693 C CA . GLN A 1 86 ? -3.998 8.721 6.274 1.00 90.94 86 GLN A CA 1
ATOM 694 C C . GLN A 1 86 ? -4.009 9.859 7.292 1.00 90.94 86 GLN A C 1
ATOM 696 O O . GLN A 1 86 ? -4.213 9.639 8.485 1.00 90.94 86 GLN A O 1
ATOM 701 N N . ALA A 1 87 ? -3.763 11.08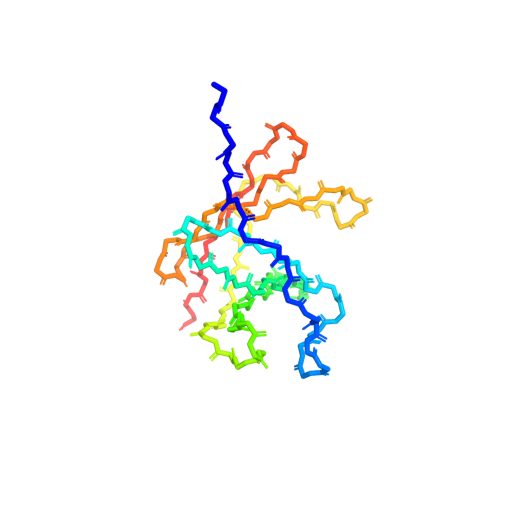4 6.820 1.00 86.44 87 ALA A N 1
ATOM 702 C CA . ALA A 1 87 ? -3.513 12.246 7.672 1.00 86.44 87 ALA A CA 1
ATOM 703 C C . ALA A 1 87 ? -2.430 11.957 8.742 1.00 86.44 87 ALA A C 1
ATOM 705 O O . ALA A 1 87 ? -1.243 11.847 8.422 1.00 86.44 87 ALA A O 1
ATOM 706 N N . THR A 1 88 ? -2.833 11.817 10.005 1.00 86.44 88 THR A N 1
ATOM 707 C CA . THR A 1 88 ? -1.971 11.502 11.157 1.00 86.44 88 THR A CA 1
ATOM 708 C C . THR A 1 88 ? -2.122 10.065 11.663 1.00 86.44 88 THR A C 1
ATOM 710 O O . THR A 1 88 ? -1.354 9.660 12.533 1.00 86.44 88 THR A O 1
ATOM 713 N N . ALA A 1 89 ? -3.074 9.296 11.129 1.00 89.44 89 ALA A N 1
ATOM 714 C CA . ALA A 1 89 ? -3.327 7.912 11.513 1.00 89.44 89 ALA A CA 1
ATOM 715 C C . ALA A 1 89 ? -2.565 6.935 10.606 1.00 89.44 89 ALA A C 1
ATOM 717 O O . ALA A 1 89 ? -2.416 7.166 9.403 1.00 89.44 89 ALA A O 1
ATOM 718 N N . ILE A 1 90 ? -2.097 5.829 11.186 1.00 90.56 90 ILE A N 1
ATOM 719 C CA . ILE A 1 90 ? -1.522 4.708 10.439 1.00 90.56 90 ILE A CA 1
ATOM 720 C C . ILE A 1 90 ? -2.524 3.565 10.478 1.00 90.56 90 ILE A C 1
ATOM 722 O O . ILE A 1 90 ? -2.799 3.010 11.535 1.00 90.56 90 ILE A O 1
ATOM 726 N N . LEU A 1 91 ? -3.037 3.220 9.306 1.00 92.38 91 LEU A N 1
ATOM 727 C CA . LEU A 1 91 ? -3.976 2.136 9.085 1.00 92.38 91 LEU A CA 1
ATOM 728 C C . LEU A 1 91 ? -3.189 0.864 8.768 1.00 92.38 91 LEU A C 1
ATOM 730 O O . LEU A 1 91 ? -2.365 0.846 7.842 1.00 92.38 91 LEU A O 1
ATOM 734 N N . LEU A 1 92 ? -3.425 -0.189 9.552 1.00 91.94 92 LEU A N 1
ATOM 735 C CA . LEU A 1 92 ? -2.760 -1.479 9.391 1.00 91.94 92 LEU A CA 1
ATOM 736 C C . LEU A 1 92 ? -3.673 -2.466 8.667 1.00 91.94 92 LEU A C 1
ATOM 738 O O . LEU A 1 92 ? -4.762 -2.797 9.133 1.00 91.94 92 LEU A O 1
ATOM 742 N N . PHE A 1 93 ? -3.175 -2.980 7.551 1.00 92.00 93 PHE A N 1
ATOM 743 C CA . PHE A 1 93 ? -3.837 -3.989 6.746 1.00 92.00 93 PHE A CA 1
ATOM 744 C C . PHE A 1 93 ? -3.066 -5.298 6.843 1.00 92.00 93 PHE A C 1
ATOM 746 O O . PHE A 1 93 ? -1.859 -5.330 6.587 1.00 92.00 93 PHE A O 1
ATOM 753 N N . GLU A 1 94 ? -3.761 -6.383 7.158 1.00 92.69 94 GLU A N 1
ATOM 754 C CA . GLU A 1 94 ? -3.182 -7.724 7.216 1.00 92.69 94 GLU A CA 1
ATOM 755 C C . GLU A 1 94 ? -3.759 -8.609 6.126 1.00 92.69 94 GLU A C 1
ATOM 757 O O . GLU A 1 94 ? -4.952 -8.561 5.824 1.00 92.69 94 GLU A O 1
ATOM 762 N N . ARG A 1 95 ? -2.895 -9.406 5.501 1.00 91.56 95 ARG A N 1
ATOM 763 C CA . ARG A 1 95 ? -3.283 -10.322 4.440 1.00 91.56 95 ARG A CA 1
ATOM 764 C C . ARG A 1 95 ? -4.163 -11.417 5.018 1.00 91.56 95 ARG A C 1
ATOM 766 O O . ARG A 1 95 ? -3.765 -12.130 5.933 1.00 91.56 95 ARG A O 1
ATOM 773 N N . ILE A 1 96 ? -5.329 -11.580 4.417 1.00 90.12 96 ILE A N 1
ATOM 774 C CA . ILE A 1 96 ? -6.211 -12.712 4.670 1.00 90.12 96 ILE A CA 1
ATOM 775 C C . ILE A 1 96 ? -5.809 -13.829 3.708 1.00 90.12 96 ILE A C 1
ATOM 777 O O . ILE A 1 96 ? -6.020 -13.733 2.497 1.00 90.12 96 ILE A O 1
ATOM 781 N N . ASN A 1 97 ? -5.157 -14.854 4.254 1.00 75.06 97 ASN A N 1
ATOM 782 C CA . ASN A 1 97 ? -5.027 -16.145 3.592 1.00 75.06 97 ASN A CA 1
ATOM 783 C C . ASN A 1 97 ? -6.274 -16.948 3.972 1.00 75.06 97 ASN A C 1
ATOM 785 O O . ASN A 1 97 ? -6.486 -17.206 5.154 1.00 75.06 97 ASN A O 1
ATOM 789 N N . ASP A 1 98 ? -7.110 -17.232 2.978 1.00 57.69 98 ASP A N 1
ATOM 790 C CA . ASP A 1 98 ? -8.225 -18.179 3.085 1.00 57.69 98 ASP A CA 1
ATOM 791 C C . ASP A 1 98 ? -7.687 -19.617 3.125 1.00 57.69 98 ASP A C 1
ATOM 793 O O . ASP A 1 98 ? -6.720 -19.887 2.367 1.00 57.69 98 ASP A O 1
#

Radius of gyration: 13.51 Å; chains: 1; bounding box: 38×38×32 Å